Protein AF-A0A3B3QAJ8-F1 (afdb_monomer)

InterPro domains:
  IPR036397 Ribonuclease H superfamily [G3DSA:3.30.420.10] (59-117)

Foldseek 3Di:
DPPPPPVPVVPPPDDDDDDDDDPDDDPVRVVVVVVLCCCCPPVVDDSCCVVVVCVVVVHDDDDDGDDDDDDPVRVVVVVVVCVVCVPPDPVNVVPDDDDDDDDDDPDDDCPDDDDDDDD

Radius of gyration: 21.72 Å; Cα contacts (8 Å, |Δi|>4): 17; chains: 1; bounding box: 56×40×44 Å

Secondary structure (DSSP, 8-state):
--SSSTTTTTT-S-------------HHHHHHHHHHHHHHHHH---HHHHHHHHHHTT----PPPPPPPPPHHHHHHHHHHHHHTTT--HHHHHT----------S-------------

Mean predicted aligned error: 15.68 Å

Sequence (119 aa):
VRQLTQSLMGQIVGSSVTKTAKHRQTVSAKRNRGHRSKLTDRQGISIKTVNHEPHKAGIYGRAAIQKPLLSKASEQKHITWCKEHRTWTPEQWESVTWSDEPSVTLFLQLNGRVPVCPN

pLDDT: mean 70.71, std 20.81, range [27.41, 93.56]

Solvent-accessible surface area (backbone atoms only — not comparable to full-atom values): 8420 Å² total; per-residue (Å²): 145,86,81,89,53,85,87,46,77,84,71,71,92,79,85,88,87,90,78,80,95,66,98,68,74,51,73,63,60,56,51,50,53,56,51,53,51,50,44,35,75,75,68,71,43,52,70,68,56,70,60,43,53,42,51,76,71,72,51,74,92,73,86,80,78,88,71,83,86,73,51,74,67,57,49,50,52,53,53,52,50,52,60,74,55,66,81,61,50,73,72,61,57,71,70,59,84,85,85,82,86,81,86,84,73,98,73,82,81,85,75,86,80,81,86,79,79,83,131

Structure (mmCIF, N/CA/C/O backbone):
data_AF-A0A3B3QAJ8-F1
#
_entry.id   AF-A0A3B3QAJ8-F1
#
loop_
_atom_site.group_PDB
_atom_site.id
_atom_site.type_symbol
_atom_site.label_atom_id
_atom_site.label_alt_id
_atom_site.label_comp_id
_atom_site.label_asym_id
_atom_site.label_entity_id
_atom_site.label_seq_id
_atom_site.pdbx_PDB_ins_code
_atom_site.Cartn_x
_atom_site.Cartn_y
_atom_site.Cartn_z
_atom_site.occupancy
_atom_site.B_iso_or_equiv
_atom_site.auth_seq_id
_atom_site.auth_comp_id
_atom_site.auth_asym_id
_atom_site.auth_atom_id
_atom_site.pdbx_PDB_model_num
ATOM 1 N N . VAL A 1 1 ? -28.986 8.744 -3.650 1.00 44.38 1 VAL A N 1
ATOM 2 C CA . VAL A 1 1 ? -27.525 8.529 -3.820 1.00 44.38 1 VAL A CA 1
ATOM 3 C C . VAL A 1 1 ? -27.047 7.422 -2.871 1.00 44.38 1 VAL A C 1
ATOM 5 O O . VAL A 1 1 ? -26.228 7.664 -2.001 1.00 44.38 1 VAL A O 1
ATOM 8 N N . ARG A 1 2 ? -27.645 6.221 -2.944 1.00 40.16 2 ARG A N 1
ATOM 9 C CA . ARG A 1 2 ? -27.557 5.208 -1.867 1.00 40.16 2 ARG A CA 1
ATOM 10 C C . ARG A 1 2 ? -27.298 3.763 -2.326 1.00 40.16 2 ARG A C 1
ATOM 12 O O . ARG A 1 2 ? -27.427 2.869 -1.510 1.00 40.16 2 ARG A O 1
ATOM 19 N N . GLN A 1 3 ? -26.939 3.492 -3.586 1.00 36.50 3 GLN A N 1
ATOM 20 C CA . GLN A 1 3 ? -26.842 2.090 -4.048 1.00 36.50 3 GLN A CA 1
ATOM 21 C C . GLN A 1 3 ? -25.622 1.707 -4.903 1.00 36.50 3 GLN A C 1
ATOM 23 O O . GLN A 1 3 ? -25.571 0.586 -5.389 1.00 36.50 3 GLN A O 1
ATOM 28 N N . LEU A 1 4 ? -24.595 2.551 -5.054 1.00 38.81 4 LEU A N 1
ATOM 29 C CA . LEU A 1 4 ? -23.427 2.208 -5.890 1.00 38.81 4 LEU A CA 1
ATOM 30 C C . LEU A 1 4 ? -22.085 2.270 -5.154 1.00 38.81 4 LEU A C 1
ATOM 32 O O . LEU A 1 4 ? -21.122 2.822 -5.673 1.00 38.81 4 LEU A O 1
ATOM 36 N N . THR A 1 5 ? -21.993 1.699 -3.951 1.00 47.59 5 THR A N 1
ATOM 37 C CA . THR A 1 5 ? -20.688 1.588 -3.264 1.00 47.59 5 THR A CA 1
ATOM 38 C C . THR A 1 5 ? -20.408 0.256 -2.575 1.00 47.59 5 THR A C 1
ATOM 40 O O . THR A 1 5 ? -19.253 0.018 -2.236 1.00 47.59 5 THR A O 1
ATOM 43 N N . GLN A 1 6 ? -21.361 -0.675 -2.445 1.00 41.84 6 GLN A N 1
ATOM 44 C CA . GLN A 1 6 ? -21.039 -1.981 -1.842 1.00 41.84 6 GLN A CA 1
ATOM 45 C C . GLN A 1 6 ? -20.195 -2.880 -2.766 1.00 41.84 6 GLN A C 1
ATOM 47 O O . GLN A 1 6 ? -19.348 -3.619 -2.279 1.00 41.84 6 GLN A O 1
ATOM 52 N N . SER A 1 7 ? -20.306 -2.749 -4.096 1.00 35.53 7 SER A N 1
ATOM 53 C CA . SER A 1 7 ? -19.449 -3.506 -5.028 1.00 35.53 7 SER A CA 1
ATOM 54 C C . SER A 1 7 ? -18.062 -2.881 -5.255 1.00 35.53 7 SER A C 1
ATOM 56 O O . SER A 1 7 ? -17.212 -3.515 -5.876 1.00 35.53 7 SER A O 1
ATOM 58 N N . LEU A 1 8 ? -17.809 -1.655 -4.779 1.00 42.12 8 LEU A N 1
ATOM 59 C CA . LEU A 1 8 ? -16.603 -0.889 -5.131 1.00 42.12 8 LEU A CA 1
ATOM 60 C C . LEU A 1 8 ? -15.622 -0.666 -3.971 1.00 42.12 8 LEU A C 1
ATOM 62 O O . LEU A 1 8 ? -14.495 -0.233 -4.206 1.00 42.12 8 LEU A O 1
ATOM 66 N N . MET A 1 9 ? -15.991 -1.017 -2.735 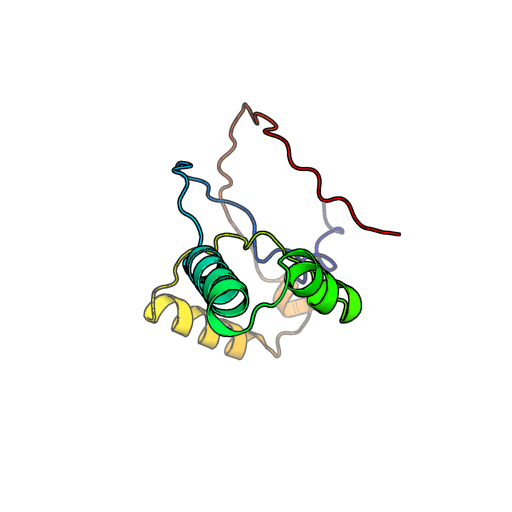1.00 40.12 9 MET A N 1
ATOM 67 C CA . MET A 1 9 ? -15.057 -0.971 -1.598 1.00 40.12 9 MET A CA 1
ATOM 68 C C . MET A 1 9 ? -13.968 -2.061 -1.672 1.00 40.12 9 MET A C 1
ATOM 70 O O . MET A 1 9 ? -12.971 -1.988 -0.963 1.00 40.12 9 MET A O 1
ATOM 74 N N . GLY A 1 10 ? -14.103 -3.028 -2.591 1.00 37.94 10 GLY A N 1
ATOM 75 C CA . GLY A 1 10 ? -13.050 -3.986 -2.946 1.00 37.94 10 GLY A CA 1
ATOM 76 C C . GLY A 1 10 ? -12.104 -3.535 -4.071 1.00 37.94 10 GLY A C 1
ATOM 77 O O . GLY A 1 10 ? -11.183 -4.279 -4.401 1.00 37.94 10 GLY A O 1
ATOM 78 N N . GLN A 1 11 ? -12.306 -2.360 -4.690 1.00 37.59 11 GLN A N 1
ATOM 79 C CA . GLN A 1 11 ? -11.600 -1.989 -5.931 1.00 37.59 11 GLN A CA 1
ATOM 80 C C . GLN A 1 11 ? -10.892 -0.627 -5.937 1.00 37.59 11 GLN A C 1
ATOM 82 O O . GLN A 1 11 ? -10.172 -0.347 -6.893 1.00 37.59 11 GLN A O 1
ATOM 87 N N . ILE A 1 12 ? -10.989 0.204 -4.894 1.00 34.56 12 ILE A N 1
ATOM 88 C CA . ILE A 1 12 ? -10.341 1.531 -4.897 1.00 34.56 12 ILE A CA 1
ATOM 89 C C . ILE A 1 12 ? -9.439 1.711 -3.673 1.00 34.56 12 ILE A C 1
ATOM 91 O O . ILE A 1 12 ? -9.625 2.589 -2.842 1.00 34.56 12 ILE A O 1
ATOM 95 N N . VAL A 1 13 ? -8.390 0.891 -3.586 1.00 33.16 13 VAL A N 1
ATOM 96 C CA . VAL A 1 13 ? -7.162 1.276 -2.871 1.00 33.16 13 VAL A CA 1
ATOM 97 C C . VAL A 1 13 ? -6.144 1.678 -3.923 1.00 33.16 13 VAL A C 1
ATOM 99 O O . VAL A 1 13 ? -5.272 0.905 -4.319 1.00 33.16 13 VAL A O 1
ATOM 102 N N . GLY A 1 14 ? -6.278 2.898 -4.422 1.00 35.78 14 GLY A N 1
ATOM 103 C CA . GLY A 1 14 ? -5.255 3.476 -5.275 1.00 35.78 14 GLY A CA 1
ATOM 104 C C . GLY A 1 14 ? -5.834 4.379 -6.329 1.00 35.78 14 GLY A C 1
ATOM 105 O O . GLY A 1 14 ? -6.066 3.933 -7.443 1.00 35.78 14 GLY A O 1
ATOM 106 N N . SER A 1 15 ? -5.994 5.652 -5.993 1.00 34.66 15 SER A N 1
ATOM 107 C CA . SER A 1 15 ? -5.790 6.760 -6.924 1.00 34.66 15 SER A CA 1
ATOM 108 C C . SER A 1 15 ? -5.876 8.069 -6.157 1.00 34.66 15 SER A C 1
ATOM 110 O O . SER A 1 15 ? -6.928 8.398 -5.632 1.00 34.66 15 SER A O 1
A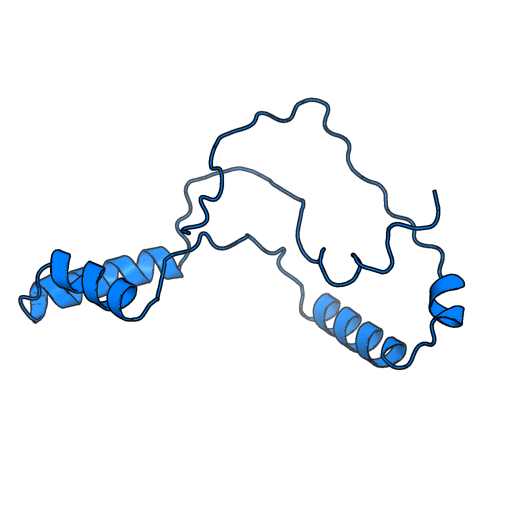TOM 112 N N . SER A 1 16 ? -4.757 8.796 -6.147 1.00 30.58 16 SER A N 1
ATOM 113 C CA . SER A 1 16 ? -4.662 10.262 -6.199 1.00 30.58 16 SER A CA 1
ATOM 114 C C . SER A 1 16 ? -3.759 10.827 -5.105 1.00 30.58 16 SER A C 1
ATOM 116 O O . SER A 1 16 ? -4.172 10.932 -3.964 1.00 30.58 16 SER A O 1
ATOM 118 N N . VAL A 1 17 ? -2.509 11.146 -5.471 1.00 36.69 17 VAL A N 1
ATOM 119 C CA . VAL A 1 17 ? -1.839 12.446 -5.247 1.00 36.69 17 VAL A CA 1
ATOM 120 C C . VAL A 1 17 ? -0.614 12.462 -6.176 1.00 36.69 17 VAL A C 1
ATOM 122 O O . VAL A 1 17 ? 0.365 11.751 -5.949 1.00 36.69 17 VAL A O 1
ATOM 125 N N . THR A 1 18 ? -0.648 13.258 -7.246 1.00 39.94 18 THR A N 1
ATOM 126 C CA . THR A 1 18 ? 0.501 13.468 -8.143 1.00 39.94 18 THR A CA 1
ATOM 127 C C . THR A 1 18 ? 1.221 14.771 -7.804 1.00 39.94 18 THR A C 1
ATOM 129 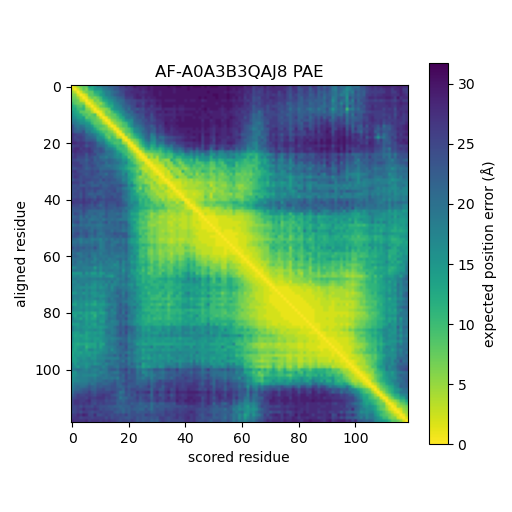O O . THR A 1 18 ? 0.639 15.846 -7.931 1.00 39.94 18 THR A O 1
ATOM 132 N N . LYS A 1 19 ? 2.516 14.699 -7.470 1.00 27.41 19 LYS A N 1
ATOM 133 C CA . LYS A 1 19 ? 3.448 15.831 -7.585 1.00 27.41 19 LYS A CA 1
ATOM 134 C C . LYS A 1 19 ? 4.642 15.431 -8.460 1.00 27.41 19 LYS A C 1
ATOM 136 O O . LYS A 1 19 ? 5.277 14.409 -8.228 1.00 27.41 19 LYS A O 1
ATOM 141 N N . THR A 1 20 ? 4.861 16.265 -9.478 1.00 34.53 20 THR A N 1
ATOM 142 C CA . THR A 1 20 ? 6.069 16.468 -10.299 1.00 34.53 20 THR A CA 1
ATOM 143 C C . THR A 1 20 ? 6.738 15.243 -10.941 1.00 34.53 20 THR A C 1
ATOM 145 O O . THR A 1 20 ? 7.554 14.524 -10.369 1.00 34.53 20 THR A O 1
ATOM 148 N N . ALA A 1 21 ? 6.476 15.095 -12.241 1.00 44.22 21 ALA A N 1
ATOM 149 C CA . ALA A 1 21 ? 7.211 14.226 -13.144 1.00 44.22 21 ALA A CA 1
ATOM 150 C C . ALA A 1 21 ? 8.635 14.762 -13.378 1.00 44.22 21 ALA A C 1
ATOM 152 O O . ALA A 1 21 ? 8.868 15.641 -14.203 1.00 44.22 21 ALA A O 1
ATOM 153 N N . LYS A 1 22 ? 9.614 14.181 -12.686 1.00 37.47 22 LYS A N 1
ATOM 154 C CA . LYS A 1 22 ? 10.967 14.031 -13.233 1.00 37.47 22 LYS A CA 1
ATOM 155 C C . LYS A 1 22 ? 11.132 12.572 -13.612 1.00 37.47 22 LYS A C 1
ATOM 157 O O . LYS A 1 22 ? 10.713 11.692 -12.863 1.00 37.47 22 LYS A O 1
ATOM 162 N N . HIS A 1 23 ? 11.709 12.325 -14.783 1.00 47.88 23 HIS A N 1
ATOM 163 C CA . HIS A 1 23 ? 12.008 11.004 -15.326 1.00 47.88 23 HIS A CA 1
ATOM 164 C C . HIS A 1 23 ? 12.876 10.185 -14.348 1.00 47.88 23 HIS A C 1
ATOM 166 O O . HIS A 1 23 ? 14.095 10.113 -14.467 1.00 47.88 23 HIS A O 1
ATOM 172 N N . ARG A 1 24 ? 12.244 9.562 -13.351 1.00 46.75 24 ARG A N 1
ATOM 173 C CA . ARG A 1 24 ? 12.875 8.639 -12.414 1.00 46.75 24 ARG A CA 1
ATOM 174 C C . ARG A 1 24 ? 12.447 7.248 -12.829 1.00 46.75 24 ARG A C 1
ATOM 176 O O . ARG A 1 24 ? 11.338 6.804 -12.555 1.00 46.75 24 ARG A O 1
ATOM 183 N N . GLN A 1 25 ? 13.324 6.568 -13.555 1.00 55.25 25 GLN A N 1
ATOM 184 C CA . GLN A 1 25 ? 13.152 5.141 -13.783 1.00 55.25 25 GLN A CA 1
ATOM 185 C C . GLN A 1 25 ? 13.043 4.442 -12.430 1.00 55.25 25 GLN A C 1
ATOM 187 O O . GLN A 1 25 ? 13.804 4.747 -11.506 1.00 55.25 25 GLN A O 1
ATOM 192 N N . THR A 1 26 ? 12.107 3.504 -12.311 1.00 58.06 26 THR A N 1
ATOM 193 C CA . THR A 1 26 ? 12.010 2.682 -11.107 1.00 58.06 26 THR A CA 1
ATOM 194 C C . THR A 1 26 ? 13.319 1.905 -10.928 1.00 58.06 26 THR A C 1
ATOM 196 O O . THR A 1 26 ? 13.966 1.515 -11.905 1.00 58.06 26 THR A O 1
ATOM 199 N N . VAL A 1 27 ? 13.729 1.671 -9.676 1.00 59.94 27 VAL A N 1
ATOM 200 C CA . VAL A 1 27 ? 14.955 0.911 -9.352 1.00 59.94 27 VAL A CA 1
ATOM 201 C C . VAL A 1 27 ? 14.953 -0.450 -10.065 1.00 59.94 27 VAL A C 1
ATOM 203 O O . VAL A 1 27 ? 15.974 -0.878 -10.601 1.00 59.94 27 VAL A O 1
ATOM 206 N N . SER A 1 28 ? 13.773 -1.068 -10.179 1.00 59.00 28 SER A N 1
ATOM 207 C CA . SER A 1 28 ? 13.551 -2.302 -10.937 1.00 59.00 28 SER A CA 1
ATOM 208 C C . SER A 1 28 ? 13.821 -2.140 -12.441 1.00 59.00 28 SER A C 1
ATOM 210 O O . SER A 1 28 ? 14.583 -2.920 -13.003 1.00 59.00 28 SER A O 1
ATOM 212 N N . ALA A 1 29 ? 13.305 -1.091 -13.098 1.00 62.59 29 ALA A N 1
ATOM 213 C CA . ALA A 1 29 ? 13.547 -0.853 -14.526 1.00 62.59 29 ALA A CA 1
ATOM 214 C C . ALA A 1 29 ? 15.033 -0.596 -14.841 1.00 62.59 29 ALA A C 1
ATOM 216 O O . ALA A 1 29 ? 15.553 -1.101 -15.838 1.00 62.59 29 ALA A O 1
ATOM 217 N N . LYS A 1 30 ? 15.751 0.138 -13.978 1.00 65.75 30 LYS A N 1
ATOM 218 C CA . LYS A 1 30 ? 17.204 0.342 -14.126 1.00 65.75 30 LYS A CA 1
ATOM 219 C C . LYS A 1 30 ? 17.975 -0.972 -13.944 1.00 65.75 30 LYS A C 1
ATOM 221 O O . LYS A 1 30 ? 18.847 -1.283 -14.754 1.00 65.75 30 LYS A O 1
ATOM 226 N N . ARG A 1 31 ? 17.609 -1.773 -12.936 1.00 65.75 31 ARG A N 1
ATOM 227 C CA . ARG A 1 31 ? 18.197 -3.095 -12.673 1.00 65.75 31 ARG A CA 1
ATOM 228 C C . ARG A 1 31 ? 17.951 -4.080 -13.822 1.00 65.75 31 ARG A C 1
ATOM 230 O O . ARG A 1 31 ? 18.874 -4.795 -14.205 1.00 65.75 31 ARG A O 1
ATOM 237 N N . ASN A 1 32 ? 16.754 -4.095 -14.405 1.00 70.31 32 ASN A N 1
ATOM 238 C CA . ASN A 1 32 ? 16.396 -5.004 -15.500 1.00 70.31 32 ASN A CA 1
ATOM 239 C C . ASN A 1 32 ? 17.188 -4.704 -16.781 1.00 70.31 32 ASN A C 1
ATOM 241 O O . ASN A 1 32 ? 17.642 -5.630 -17.450 1.00 70.31 32 ASN A O 1
ATOM 245 N N . ARG A 1 33 ? 17.445 -3.422 -17.088 1.00 67.56 33 ARG A N 1
ATOM 246 C CA . ARG A 1 33 ? 18.317 -3.039 -18.217 1.00 67.56 33 ARG A CA 1
ATOM 247 C C . ARG A 1 33 ? 19.752 -3.544 -18.037 1.00 67.56 33 ARG A C 1
ATOM 249 O O . ARG A 1 33 ? 20.341 -4.032 -18.995 1.00 67.56 33 ARG A O 1
ATOM 256 N N . GLY A 1 34 ? 20.272 -3.508 -16.808 1.00 74.69 34 GLY A N 1
ATOM 257 C CA . GLY A 1 34 ? 21.584 -4.075 -16.483 1.00 74.69 34 GLY A CA 1
ATOM 258 C C . GLY A 1 34 ? 21.654 -5.598 -16.645 1.00 74.69 34 GLY A C 1
ATOM 259 O O . GLY A 1 34 ? 22.664 -6.110 -17.114 1.00 74.69 34 GLY A O 1
ATOM 260 N N . HIS A 1 35 ? 20.586 -6.330 -16.310 1.00 74.44 35 HIS A N 1
ATOM 261 C CA . HIS A 1 35 ? 20.529 -7.780 -16.543 1.00 74.44 35 HIS A CA 1
ATOM 262 C C . HIS A 1 35 ? 20.498 -8.106 -18.035 1.00 74.44 35 HIS A C 1
ATOM 264 O O . HIS A 1 35 ? 21.244 -8.973 -18.473 1.00 74.44 35 HIS A O 1
ATOM 270 N N . ARG A 1 36 ? 19.718 -7.361 -18.827 1.00 75.31 36 ARG A N 1
ATOM 271 C CA . ARG A 1 36 ? 19.657 -7.549 -20.282 1.00 75.31 36 ARG A CA 1
ATOM 272 C C . ARG A 1 36 ? 21.028 -7.402 -20.953 1.00 75.31 36 ARG A C 1
ATOM 274 O O . ARG A 1 36 ? 21.370 -8.264 -21.749 1.00 75.31 36 ARG A O 1
ATOM 281 N N . SER A 1 37 ? 21.811 -6.374 -20.604 1.00 74.94 37 SER A N 1
ATOM 282 C CA . SER A 1 37 ? 23.180 -6.198 -21.137 1.00 74.94 37 SER A CA 1
ATOM 283 C C . SER A 1 37 ? 24.091 -7.371 -20.767 1.00 74.94 37 SER A C 1
ATOM 285 O O . SER A 1 37 ? 24.837 -7.882 -21.584 1.00 74.94 37 SER A O 1
ATOM 287 N N . LYS A 1 38 ? 23.991 -7.886 -19.536 1.00 79.81 38 LYS A N 1
ATOM 288 C CA . LYS A 1 38 ? 24.807 -9.035 -19.117 1.00 79.81 38 LYS A CA 1
ATOM 289 C C . LYS A 1 38 ? 24.499 -10.304 -19.919 1.00 79.81 38 LYS A C 1
ATOM 291 O O . LYS A 1 38 ? 25.428 -11.055 -20.200 1.00 79.81 38 LYS A O 1
ATOM 296 N N . LEU A 1 39 ? 23.232 -10.532 -20.276 1.00 78.25 39 LEU A N 1
ATOM 297 C CA . LEU A 1 39 ? 22.816 -11.681 -21.092 1.00 78.25 39 LEU A CA 1
ATOM 298 C C . LEU A 1 39 ? 23.330 -11.566 -22.537 1.00 78.25 39 LEU A C 1
ATOM 300 O O . LEU A 1 39 ? 23.731 -12.563 -23.131 1.00 78.25 39 LEU A O 1
ATOM 304 N N . THR A 1 40 ? 23.360 -10.353 -23.095 1.00 78.38 40 THR A N 1
ATOM 305 C CA . THR A 1 40 ? 23.875 -10.128 -24.454 1.00 78.38 40 THR A CA 1
ATOM 306 C C . THR A 1 40 ? 25.394 -10.236 -24.505 1.00 78.38 40 THR A C 1
ATOM 308 O O . THR A 1 40 ? 25.929 -10.902 -25.385 1.00 78.38 40 THR A O 1
ATOM 311 N N . ASP A 1 41 ? 26.084 -9.647 -23.527 1.00 77.69 41 ASP A N 1
ATOM 312 C CA . ASP A 1 41 ? 27.535 -9.448 -23.590 1.00 77.69 41 ASP A CA 1
ATOM 313 C C . ASP A 1 41 ? 28.318 -10.686 -23.127 1.00 77.69 41 ASP A C 1
ATOM 315 O O . ASP A 1 41 ? 29.415 -10.940 -23.613 1.00 77.69 41 ASP A O 1
ATOM 319 N N . ARG A 1 42 ? 27.775 -11.474 -22.184 1.00 75.75 42 ARG A N 1
ATOM 320 C CA . ARG A 1 42 ? 28.468 -12.657 -21.631 1.00 75.75 42 ARG A CA 1
ATOM 321 C C . ARG A 1 42 ? 28.056 -13.979 -22.260 1.00 75.75 42 ARG A C 1
ATOM 323 O O . ARG A 1 42 ? 28.835 -14.922 -22.225 1.00 75.75 42 ARG A O 1
ATOM 330 N N . GLN A 1 43 ? 26.825 -14.078 -22.755 1.00 79.69 43 GLN A N 1
ATOM 331 C CA . GLN A 1 43 ? 26.247 -15.345 -23.219 1.00 79.69 43 GLN A CA 1
ATOM 332 C C . GLN A 1 43 ? 25.938 -15.331 -24.721 1.00 79.69 43 GLN A C 1
ATOM 334 O O . GLN A 1 43 ? 25.447 -16.326 -25.243 1.00 79.69 43 GLN A O 1
ATOM 339 N N . GLY A 1 44 ? 26.201 -14.218 -25.420 1.00 84.88 44 GLY A N 1
ATOM 340 C CA . GLY A 1 44 ? 25.961 -14.096 -26.862 1.00 84.88 44 GLY A CA 1
ATOM 341 C C . GLY A 1 44 ? 24.483 -14.191 -27.253 1.00 84.88 44 GLY A C 1
ATOM 342 O O . GLY A 1 44 ? 24.160 -14.440 -28.413 1.00 84.88 44 GLY A O 1
ATOM 343 N N . ILE A 1 45 ? 23.565 -14.017 -26.296 1.00 85.75 45 ILE A N 1
ATOM 344 C CA . ILE A 1 45 ? 22.129 -14.145 -26.541 1.00 85.75 45 ILE A CA 1
ATOM 345 C C . ILE A 1 45 ? 21.637 -12.882 -27.248 1.00 85.75 45 ILE A C 1
ATOM 347 O O . ILE A 1 45 ? 21.858 -11.762 -26.788 1.00 85.75 45 ILE A O 1
ATOM 351 N N . SER A 1 46 ? 20.910 -13.050 -28.352 1.00 86.88 46 SER A N 1
ATOM 352 C CA . SER A 1 46 ? 20.300 -11.923 -29.058 1.00 86.88 46 SER A CA 1
ATOM 353 C C . SER A 1 46 ? 19.258 -11.211 -28.189 1.00 86.88 46 SER A C 1
ATOM 355 O O . SER A 1 46 ? 18.430 -11.846 -27.534 1.00 86.88 46 SER A O 1
ATOM 357 N N . ILE A 1 47 ? 19.204 -9.8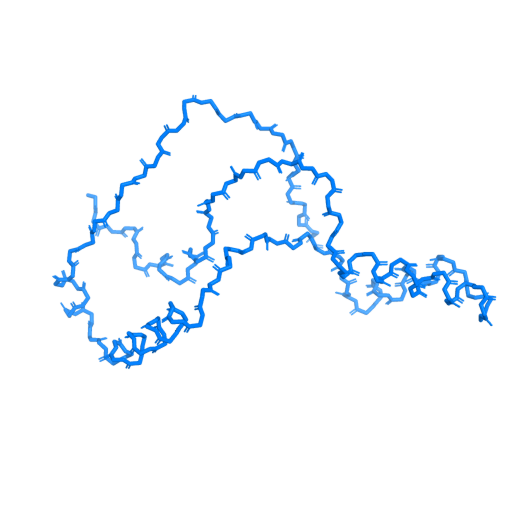76 -28.273 1.00 84.00 47 ILE A N 1
ATOM 358 C CA . ILE A 1 47 ? 18.153 -9.055 -27.640 1.00 84.00 47 ILE A CA 1
ATOM 359 C C . ILE A 1 47 ? 16.750 -9.541 -28.042 1.00 84.00 47 ILE A C 1
ATOM 361 O O . ILE A 1 47 ? 15.823 -9.470 -27.235 1.00 84.00 47 ILE A O 1
ATOM 365 N N . LYS A 1 48 ? 16.593 -10.053 -29.272 1.00 86.75 48 LYS A N 1
ATOM 366 C CA . LYS A 1 48 ? 15.324 -10.607 -29.763 1.00 86.75 48 LYS A CA 1
ATOM 367 C C . LYS A 1 48 ? 14.866 -11.779 -28.898 1.00 86.75 48 LYS A C 1
ATOM 369 O O . LYS A 1 48 ? 13.734 -11.768 -28.432 1.00 86.75 48 LYS A O 1
ATOM 374 N N . THR A 1 49 ? 15.763 -12.719 -28.619 1.00 88.56 49 THR A N 1
ATOM 375 C CA . THR A 1 49 ? 15.501 -13.867 -27.744 1.00 88.56 49 THR A CA 1
ATOM 376 C C . THR A 1 49 ? 15.200 -13.408 -26.319 1.00 88.56 49 THR A C 1
ATOM 378 O O . THR A 1 49 ? 14.207 -13.835 -25.740 1.00 88.56 49 THR A O 1
ATOM 381 N N . VAL A 1 50 ? 15.972 -12.452 -25.783 1.00 86.88 50 VAL A N 1
ATOM 382 C CA . VAL A 1 50 ? 15.743 -11.905 -24.430 1.00 86.88 50 VAL A CA 1
ATOM 383 C C . VAL A 1 50 ? 14.359 -11.260 -24.283 1.00 86.88 50 VAL A C 1
ATOM 385 O O . VAL A 1 50 ? 13.757 -11.343 -23.217 1.00 86.88 50 VAL A O 1
ATOM 388 N N . ASN A 1 51 ? 13.842 -10.623 -25.334 1.00 84.56 51 ASN A N 1
ATOM 389 C CA . ASN A 1 51 ? 12.498 -10.046 -25.315 1.00 84.56 51 ASN A CA 1
ATOM 390 C C . ASN A 1 51 ? 11.404 -11.079 -25.637 1.00 84.56 51 ASN A C 1
ATOM 392 O O . ASN A 1 51 ? 10.284 -10.925 -25.166 1.00 84.56 51 ASN A O 1
ATOM 396 N N . HIS A 1 52 ? 11.701 -12.111 -26.426 1.00 89.19 52 HIS A N 1
ATOM 397 C CA . HIS A 1 52 ? 10.726 -13.116 -26.850 1.00 89.19 52 HIS A CA 1
ATOM 398 C C . HIS A 1 52 ? 10.370 -14.104 -25.735 1.00 89.19 52 HIS A C 1
ATOM 400 O O . HIS A 1 52 ? 9.191 -14.365 -25.510 1.00 89.19 52 HIS A O 1
ATOM 406 N N . GLU A 1 53 ? 11.361 -14.615 -25.000 1.00 90.31 53 GLU A N 1
ATOM 407 C CA . GLU A 1 53 ? 11.133 -15.642 -23.972 1.00 90.31 53 GLU A CA 1
ATOM 408 C C . GLU A 1 53 ? 10.147 -15.214 -22.865 1.00 90.31 53 GLU A C 1
ATOM 410 O O . GLU A 1 53 ? 9.245 -15.992 -22.553 1.00 90.31 53 GLU A O 1
ATOM 415 N N . PRO A 1 54 ? 10.203 -13.981 -22.312 1.00 88.56 54 PRO A N 1
ATOM 416 C CA . PRO A 1 54 ? 9.201 -13.516 -21.354 1.00 88.56 54 PRO A CA 1
ATOM 417 C C . PRO A 1 54 ? 7.792 -13.503 -21.946 1.00 88.56 54 PRO A C 1
ATOM 419 O O . PRO A 1 54 ? 6.855 -13.944 -21.294 1.00 88.56 54 PRO A O 1
ATOM 422 N N . HIS A 1 55 ? 7.643 -13.054 -23.194 1.00 88.81 55 HIS A N 1
ATOM 423 C CA . HIS A 1 55 ? 6.346 -13.008 -23.866 1.00 88.81 55 HIS A CA 1
ATOM 424 C C . HIS A 1 55 ? 5.806 -14.412 -24.165 1.00 88.81 55 HIS A C 1
ATOM 426 O O . HIS A 1 55 ? 4.615 -14.651 -23.984 1.00 88.81 55 HIS A O 1
ATOM 432 N N . LYS A 1 56 ? 6.676 -15.358 -24.543 1.00 91.62 56 LYS A N 1
ATOM 433 C CA . LYS A 1 56 ? 6.328 -16.777 -24.709 1.00 91.62 56 LYS A CA 1
ATOM 434 C C . LYS A 1 56 ? 5.862 -17.410 -23.392 1.00 91.62 56 LYS A C 1
ATOM 436 O O . LYS A 1 56 ? 4.963 -18.242 -23.402 1.00 91.62 56 LYS A O 1
ATOM 441 N N . ALA A 1 57 ? 6.433 -16.982 -22.266 1.00 92.81 57 ALA A N 1
ATOM 442 C CA . ALA A 1 57 ? 6.004 -17.370 -20.923 1.00 92.81 57 ALA A CA 1
ATOM 443 C C . ALA A 1 57 ? 4.793 -16.565 -20.395 1.00 92.81 57 ALA A C 1
ATOM 445 O O . ALA A 1 57 ? 4.426 -16.714 -19.231 1.00 92.81 57 ALA A O 1
ATOM 446 N N . GLY A 1 58 ? 4.187 -15.686 -21.206 1.00 90.50 58 GLY A N 1
ATOM 447 C CA . GLY A 1 58 ? 3.042 -14.857 -20.806 1.00 90.50 58 GLY A CA 1
ATOM 448 C C . GLY A 1 58 ? 3.384 -13.705 -19.849 1.00 90.50 58 GLY A C 1
ATOM 449 O O . GLY A 1 58 ? 2.498 -13.120 -19.227 1.00 90.50 58 GLY A O 1
ATOM 450 N N . ILE A 1 59 ? 4.663 -13.359 -19.709 1.00 87.81 59 ILE A N 1
ATOM 451 C CA . ILE A 1 59 ? 5.153 -12.297 -18.829 1.00 87.81 59 ILE A CA 1
ATOM 452 C C . ILE A 1 59 ? 5.273 -10.998 -19.623 1.00 87.81 59 ILE A C 1
ATOM 454 O O . ILE A 1 59 ? 6.093 -10.869 -20.532 1.00 87.81 59 ILE A O 1
ATOM 458 N N . TYR A 1 60 ? 4.510 -9.988 -19.208 1.00 87.12 60 TYR A N 1
ATOM 459 C CA . TYR A 1 60 ? 4.503 -8.679 -19.849 1.00 87.12 60 TYR A CA 1
ATOM 460 C C . TYR A 1 60 ? 4.887 -7.566 -18.877 1.00 87.12 60 TYR A C 1
ATOM 462 O O . TYR A 1 60 ? 4.470 -7.537 -17.719 1.00 87.12 60 TYR A O 1
ATOM 470 N N . GLY A 1 61 ? 5.634 -6.583 -19.380 1.00 81.62 61 GLY A N 1
ATOM 471 C CA . GLY A 1 61 ? 5.926 -5.367 -18.628 1.00 81.62 61 GLY A CA 1
ATOM 472 C C . GLY A 1 61 ? 4.655 -4.571 -18.311 1.00 81.62 61 GLY A C 1
ATOM 473 O O . GLY A 1 61 ? 3.759 -4.432 -19.148 1.00 81.62 61 GLY A O 1
ATOM 474 N N . ARG A 1 62 ? 4.585 -4.014 -17.100 1.00 83.94 62 ARG A N 1
ATOM 475 C CA . ARG A 1 62 ? 3.550 -3.062 -16.672 1.00 83.94 62 ARG A CA 1
ATOM 476 C C . ARG A 1 62 ? 4.209 -1.865 -15.998 1.00 83.94 62 ARG A C 1
ATOM 478 O O . ARG A 1 62 ? 5.244 -2.002 -15.343 1.00 83.94 62 ARG A O 1
ATOM 485 N N . ALA A 1 63 ? 3.618 -0.686 -16.169 1.00 80.75 63 ALA A N 1
ATOM 486 C CA . ALA A 1 63 ? 4.041 0.491 -15.424 1.00 80.75 63 ALA A CA 1
ATOM 487 C C . ALA A 1 63 ? 3.642 0.313 -13.954 1.00 80.75 63 ALA A C 1
ATOM 489 O O . ALA A 1 63 ? 2.481 0.057 -13.648 1.00 80.75 63 ALA A O 1
ATOM 490 N N . ALA A 1 64 ? 4.607 0.432 -13.043 1.00 78.31 64 ALA A N 1
ATOM 491 C CA . ALA A 1 64 ? 4.315 0.394 -11.617 1.00 78.31 64 ALA A CA 1
ATOM 492 C C . ALA A 1 64 ? 3.582 1.678 -11.200 1.00 78.31 64 ALA A C 1
ATOM 494 O O . ALA A 1 64 ? 4.065 2.781 -11.472 1.00 78.31 64 ALA A O 1
ATOM 495 N N . ILE A 1 65 ? 2.453 1.531 -10.506 1.00 80.00 65 ILE A N 1
ATOM 496 C CA . ILE A 1 65 ? 1.739 2.648 -9.880 1.00 80.00 65 ILE A CA 1
ATOM 497 C C . ILE A 1 65 ? 2.548 3.117 -8.665 1.00 80.00 65 ILE A C 1
ATOM 499 O O . ILE A 1 65 ? 2.996 2.301 -7.856 1.00 80.00 65 ILE A O 1
ATOM 503 N N . GLN A 1 66 ? 2.754 4.430 -8.545 1.00 79.25 66 GLN A N 1
ATOM 504 C CA . GLN A 1 66 ? 3.385 5.010 -7.361 1.00 79.25 66 GLN A CA 1
ATOM 505 C C . GLN A 1 66 ? 2.422 4.893 -6.179 1.00 79.25 66 GLN A C 1
ATOM 507 O O . GLN A 1 66 ? 1.319 5.431 -6.223 1.00 79.25 66 GLN A O 1
ATOM 512 N N . LYS A 1 67 ? 2.838 4.183 -5.131 1.00 81.56 67 LYS A N 1
ATOM 513 C CA . LYS A 1 67 ? 2.101 4.107 -3.868 1.00 81.56 67 LYS A CA 1
ATOM 514 C C . LYS A 1 67 ? 2.657 5.154 -2.899 1.00 81.56 67 LYS A C 1
ATOM 516 O O . LYS A 1 67 ? 3.877 5.346 -2.888 1.00 81.56 67 LYS A O 1
ATOM 521 N N . PRO A 1 68 ? 1.812 5.820 -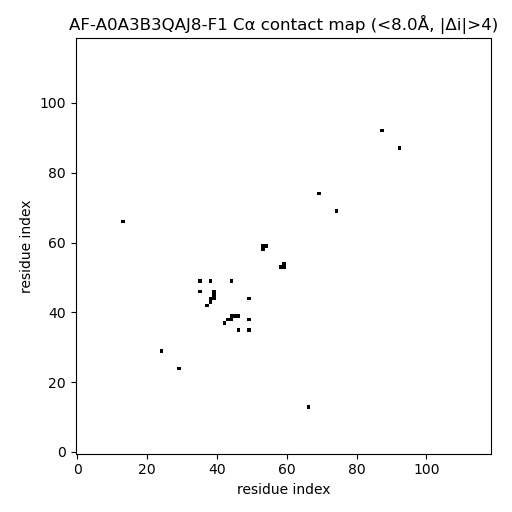2.094 1.00 81.19 68 PRO A N 1
ATOM 522 C CA . PRO A 1 68 ? 2.305 6.674 -1.023 1.00 81.19 68 PRO A CA 1
ATOM 523 C C . PRO A 1 68 ? 3.152 5.841 -0.055 1.00 81.19 68 PRO A C 1
ATOM 525 O O . PRO A 1 68 ? 2.854 4.675 0.212 1.00 81.19 68 PRO A O 1
ATOM 528 N N . LEU A 1 69 ? 4.232 6.437 0.444 1.00 83.25 69 LEU A N 1
ATOM 529 C CA . LEU A 1 69 ? 5.077 5.791 1.441 1.00 83.25 69 LEU A CA 1
ATOM 530 C C . LEU A 1 69 ? 4.362 5.846 2.790 1.00 83.25 69 LEU A C 1
ATOM 532 O O . LEU A 1 69 ? 4.030 6.927 3.273 1.00 83.25 69 LEU A O 1
ATOM 536 N N . LEU A 1 70 ? 4.132 4.683 3.394 1.00 86.44 70 LEU A N 1
ATOM 537 C CA . LEU A 1 70 ? 3.588 4.586 4.742 1.00 86.44 70 LEU A CA 1
ATOM 538 C C . LEU A 1 70 ? 4.731 4.602 5.758 1.00 86.44 70 LEU A C 1
ATOM 540 O O . LEU A 1 70 ? 5.769 3.971 5.559 1.00 86.44 70 LEU A O 1
ATOM 544 N N . SER A 1 71 ? 4.534 5.321 6.862 1.00 90.19 71 SER A N 1
ATOM 545 C CA .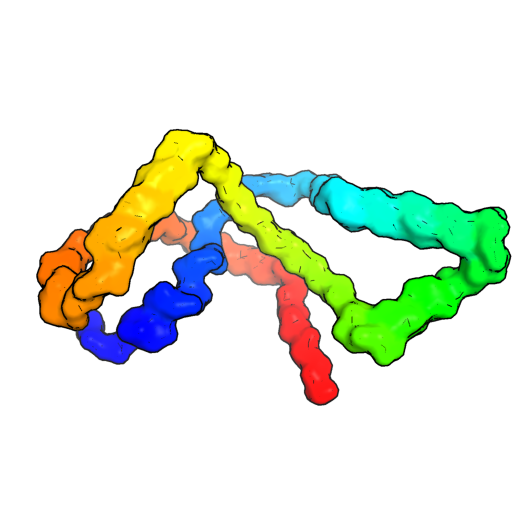 SER A 1 71 ? 5.391 5.161 8.036 1.00 90.19 71 SER A CA 1
ATOM 546 C C . SER A 1 71 ? 5.061 3.835 8.733 1.00 90.19 71 SER A C 1
ATOM 548 O O . SER A 1 71 ? 3.915 3.385 8.678 1.00 90.19 71 SER A O 1
ATOM 550 N N . LYS A 1 72 ? 6.023 3.241 9.455 1.00 90.94 72 LYS A N 1
ATOM 551 C CA . LYS A 1 72 ? 5.779 2.015 10.244 1.00 90.94 72 LYS A CA 1
ATOM 552 C C . LYS A 1 72 ? 4.620 2.179 11.238 1.00 90.94 72 LYS A C 1
ATOM 554 O O . LYS A 1 72 ? 3.855 1.251 11.465 1.00 90.94 72 LYS A O 1
ATOM 559 N N . ALA A 1 73 ? 4.471 3.376 11.811 1.00 90.50 73 ALA A N 1
ATOM 560 C CA . ALA A 1 73 ? 3.384 3.680 12.735 1.00 90.50 73 ALA A CA 1
ATOM 561 C C . ALA A 1 73 ? 2.016 3.700 12.030 1.00 90.50 73 ALA A C 1
ATOM 563 O O . ALA A 1 73 ? 1.049 3.152 12.552 1.00 90.50 73 ALA A O 1
ATOM 564 N N . SER A 1 74 ? 1.933 4.304 10.840 1.00 85.69 74 SER A N 1
ATOM 565 C CA . SER A 1 74 ? 0.709 4.325 10.026 1.00 85.69 74 SER A CA 1
ATOM 566 C C . SER A 1 74 ? 0.322 2.921 9.562 1.00 85.69 74 SER A C 1
ATOM 568 O O . SER A 1 74 ? -0.841 2.542 9.653 1.00 85.69 74 SER A O 1
ATOM 570 N N . GLU A 1 75 ? 1.305 2.132 9.126 1.00 88.19 75 GLU A N 1
ATOM 571 C CA . GLU A 1 75 ? 1.113 0.735 8.734 1.00 88.19 75 GLU A CA 1
ATOM 572 C C . GLU A 1 75 ? 0.525 -0.094 9.881 1.00 88.19 75 GLU A C 1
ATOM 574 O O . GLU A 1 75 ? -0.495 -0.758 9.700 1.00 88.19 75 GLU A O 1
ATOM 579 N N . GLN A 1 76 ? 1.101 0.008 11.083 1.00 92.00 76 GLN A N 1
ATOM 580 C CA . GLN A 1 76 ? 0.601 -0.729 12.241 1.00 92.00 76 GLN A CA 1
ATOM 581 C C . GLN A 1 76 ? -0.831 -0.323 12.609 1.00 92.00 76 GLN A C 1
ATOM 583 O O . GLN A 1 76 ? -1.653 -1.192 12.888 1.00 92.00 76 GLN A O 1
ATOM 588 N N . LYS A 1 77 ? -1.152 0.978 12.564 1.00 91.94 77 LYS A N 1
ATOM 589 C CA . LYS A 1 77 ? -2.519 1.469 12.801 1.00 91.94 77 LYS A CA 1
ATOM 590 C C . LYS A 1 77 ? -3.511 0.869 11.809 1.00 91.94 77 LYS A C 1
ATOM 592 O O . LYS A 1 77 ? -4.566 0.403 12.226 1.00 91.94 77 LYS A O 1
ATOM 597 N N . HIS A 1 78 ? -3.157 0.830 10.523 1.00 88.44 78 HIS A N 1
ATOM 598 C CA . HIS A 1 78 ? -4.012 0.232 9.495 1.00 88.44 78 HIS A CA 1
ATOM 599 C C . HIS A 1 78 ? -4.209 -1.268 9.739 1.00 88.44 78 HIS A C 1
ATOM 601 O O . HIS A 1 78 ? -5.329 -1.761 9.649 1.00 88.44 78 HIS A O 1
ATOM 607 N N . ILE A 1 79 ? -3.144 -1.995 10.090 1.00 91.81 79 ILE A N 1
ATOM 608 C CA . ILE A 1 79 ? -3.226 -3.433 10.377 1.00 91.81 79 ILE A CA 1
ATOM 609 C C . ILE A 1 79 ? -4.130 -3.702 11.583 1.00 91.81 79 ILE A C 1
ATOM 611 O O . ILE A 1 79 ? -4.967 -4.602 11.520 1.00 91.81 79 ILE A O 1
ATOM 615 N N . THR A 1 80 ? -3.965 -2.950 12.671 1.00 93.06 80 THR A N 1
ATOM 616 C CA . THR A 1 80 ? -4.800 -3.092 13.870 1.00 93.06 80 THR A CA 1
ATOM 617 C C . THR A 1 80 ? -6.263 -2.801 13.547 1.00 93.06 80 THR A C 1
ATOM 619 O O . THR A 1 80 ? -7.112 -3.648 13.812 1.00 93.06 80 THR A O 1
ATOM 622 N N . TRP A 1 8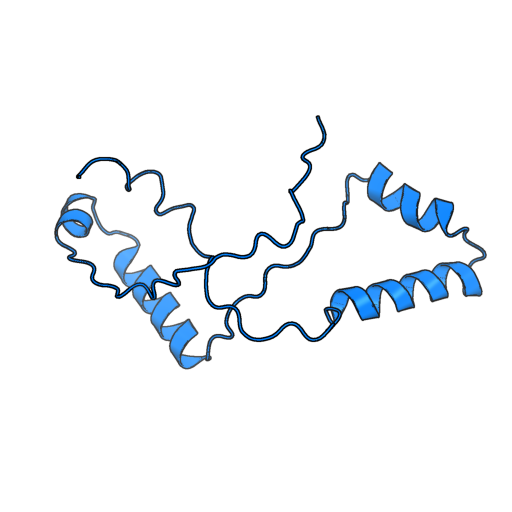1 ? -6.539 -1.685 12.868 1.00 89.81 81 TRP A N 1
ATOM 623 C CA . TRP A 1 81 ? -7.893 -1.306 12.469 1.00 89.81 81 TRP A CA 1
ATOM 624 C C . TRP A 1 81 ? -8.557 -2.392 11.606 1.00 89.81 81 TRP A C 1
ATOM 626 O O . TRP A 1 81 ? -9.642 -2.868 11.933 1.00 89.81 81 TRP A O 1
ATOM 636 N N . CYS A 1 82 ? -7.866 -2.895 10.576 1.00 92.25 82 CYS A N 1
ATOM 637 C CA . CYS A 1 82 ? -8.383 -3.978 9.733 1.00 92.25 82 CYS A CA 1
ATOM 638 C C . CYS A 1 82 ? -8.662 -5.269 10.515 1.00 92.25 82 CYS A C 1
ATOM 640 O O . CYS A 1 82 ? -9.596 -5.995 10.183 1.00 92.25 82 CYS A O 1
ATOM 642 N N . LYS A 1 83 ? -7.848 -5.593 11.528 1.00 93.56 83 LYS A N 1
ATOM 643 C CA . LYS A 1 83 ? -8.060 -6.786 12.362 1.00 93.56 83 LYS A CA 1
ATOM 644 C C . LYS A 1 83 ? -9.293 -6.641 13.247 1.00 93.56 83 LYS A C 1
ATOM 646 O O . LYS A 1 83 ? -10.082 -7.578 13.309 1.00 93.56 83 LYS A O 1
ATOM 651 N N . GLU A 1 84 ? -9.458 -5.488 13.887 1.00 92.44 84 GLU A N 1
ATOM 652 C CA . GLU A 1 84 ? -10.611 -5.177 14.744 1.00 92.44 84 GLU A CA 1
ATOM 653 C C . GLU A 1 84 ? -11.930 -5.193 13.961 1.00 92.44 84 GLU A C 1
ATOM 655 O O . GLU A 1 84 ? -12.951 -5.646 14.470 1.00 92.44 84 GLU A O 1
ATOM 660 N N . HIS A 1 85 ? -11.892 -4.758 12.699 1.00 91.12 85 HIS A N 1
ATOM 661 C CA . HIS A 1 85 ? -13.080 -4.594 11.859 1.00 91.12 85 HIS A CA 1
ATOM 662 C C . HIS A 1 85 ? -13.302 -5.775 10.896 1.00 91.12 85 HIS A C 1
ATOM 664 O O . HIS A 1 85 ? -14.204 -5.750 10.060 1.00 91.12 85 HIS A O 1
ATOM 670 N N . ARG A 1 86 ? -12.499 -6.847 11.000 1.00 91.38 86 ARG A N 1
ATOM 671 C CA . ARG A 1 86 ? -12.571 -8.015 10.101 1.00 91.38 86 ARG A CA 1
ATOM 672 C C . ARG A 1 86 ? -13.907 -8.756 10.188 1.00 91.38 86 ARG A C 1
ATOM 674 O O . ARG A 1 86 ? -14.344 -9.335 9.198 1.00 91.38 86 ARG A O 1
ATOM 681 N N . THR A 1 87 ? -14.507 -8.795 11.373 1.00 93.25 87 THR A N 1
ATOM 682 C CA . THR A 1 87 ? -15.742 -9.541 11.664 1.00 93.25 87 THR A CA 1
ATOM 683 C C . THR A 1 87 ? -16.970 -8.641 11.731 1.00 93.25 87 THR A C 1
ATOM 685 O O . THR A 1 87 ? -17.991 -9.052 12.274 1.00 93.25 87 THR A O 1
ATOM 688 N N . TRP A 1 88 ? -16.870 -7.405 11.240 1.00 92.62 88 TRP A N 1
ATOM 689 C CA . TRP A 1 88 ? -17.986 -6.472 11.280 1.00 92.62 88 TRP A CA 1
ATOM 690 C C . TRP A 1 88 ? -19.132 -6.913 10.380 1.00 92.62 88 TRP A C 1
ATOM 692 O O . TRP A 1 88 ? -18.915 -7.319 9.233 1.00 92.62 88 TRP A O 1
ATOM 702 N N . THR A 1 89 ? -20.349 -6.811 10.910 1.00 93.50 89 THR A N 1
ATOM 703 C CA . THR A 1 89 ? -21.566 -7.136 10.167 1.00 93.50 89 THR A CA 1
ATOM 704 C C . THR A 1 89 ? -21.949 -5.992 9.223 1.00 93.50 89 THR A C 1
ATOM 706 O O . THR A 1 89 ? -21.518 -4.850 9.416 1.00 93.50 89 THR A O 1
ATOM 709 N N . PRO A 1 90 ? -22.758 -6.259 8.185 1.00 90.44 90 PRO A N 1
ATOM 710 C CA . PRO A 1 90 ? -23.244 -5.215 7.287 1.00 90.44 90 PRO A CA 1
ATOM 711 C C . PRO A 1 90 ? -23.947 -4.065 8.022 1.00 90.44 90 PRO A C 1
ATOM 713 O O . PRO A 1 90 ? -23.690 -2.907 7.700 1.00 90.44 90 PRO A O 1
ATOM 716 N N . GLU A 1 91 ? -24.740 -4.352 9.061 1.00 92.94 91 GLU A N 1
ATOM 717 C CA . GLU A 1 91 ? -25.435 -3.315 9.840 1.00 92.94 91 GLU A CA 1
ATOM 718 C C . GLU A 1 91 ? -24.448 -2.408 10.594 1.00 92.94 91 GLU A C 1
ATOM 720 O O . GLU A 1 91 ? -24.670 -1.205 10.737 1.00 92.94 91 GLU A O 1
ATOM 725 N N . GLN A 1 92 ? -23.317 -2.962 11.046 1.00 87.31 92 GLN A N 1
ATOM 726 C CA . GLN A 1 92 ? -22.256 -2.181 11.684 1.00 87.31 92 GLN A CA 1
ATOM 727 C C . GLN A 1 92 ? -21.567 -1.250 10.682 1.00 87.31 92 GLN A C 1
ATOM 729 O O . GLN A 1 92 ? -21.300 -0.095 11.015 1.00 87.31 92 GLN A O 1
ATOM 734 N N . TRP A 1 93 ? -21.350 -1.695 9.441 1.00 91.25 93 TRP A N 1
ATOM 735 C CA . TRP A 1 93 ? -20.818 -0.836 8.376 1.00 91.25 93 TRP A CA 1
ATOM 736 C C . TRP A 1 93 ? -21.765 0.306 8.006 1.00 91.25 93 TRP A C 1
ATOM 738 O O . TRP A 1 93 ? -21.298 1.413 7.738 1.00 91.25 93 TRP A O 1
ATOM 748 N N . GLU A 1 94 ? -23.077 0.065 8.026 1.00 91.19 94 GLU A N 1
ATOM 749 C CA . GLU A 1 94 ? -24.094 1.090 7.749 1.00 91.19 94 GLU A CA 1
ATOM 750 C C . GLU A 1 94 ? -24.124 2.202 8.803 1.00 91.19 94 GLU A C 1
ATOM 752 O O . GLU A 1 94 ? -24.489 3.337 8.494 1.00 91.19 94 GLU A O 1
ATOM 757 N N . SER A 1 95 ? -23.690 1.901 10.028 1.00 91.88 95 SER A N 1
ATOM 758 C CA . SER A 1 95 ? -23.582 2.895 11.099 1.00 91.88 95 SER A CA 1
ATOM 759 C C . SER A 1 95 ? -22.382 3.843 10.942 1.00 91.88 95 SER A C 1
ATOM 761 O O . SER A 1 95 ? -22.346 4.902 11.573 1.00 91.88 95 SER A O 1
ATOM 763 N N . VAL A 1 96 ? -21.403 3.509 10.090 1.00 90.50 96 VAL A N 1
ATOM 764 C CA . VAL A 1 96 ? -20.196 4.325 9.910 1.00 90.50 96 VAL A CA 1
ATOM 765 C C . VAL A 1 96 ? -20.471 5.506 8.990 1.00 90.50 96 VAL A C 1
ATOM 767 O O . VAL A 1 96 ? -20.759 5.349 7.803 1.00 90.50 96 VAL A O 1
ATOM 770 N N . THR A 1 97 ? -20.288 6.714 9.520 1.00 91.25 97 THR A N 1
ATOM 771 C CA . THR A 1 97 ? -20.296 7.940 8.715 1.00 91.25 97 THR A CA 1
ATOM 772 C C . THR A 1 97 ? -18.875 8.281 8.279 1.00 91.25 97 THR A C 1
ATOM 774 O O . THR A 1 97 ? -18.020 8.593 9.104 1.00 91.25 97 THR A O 1
ATOM 777 N N . TRP A 1 98 ? -18.625 8.231 6.972 1.00 86.50 98 TRP A N 1
ATOM 778 C CA . TRP A 1 98 ? -17.339 8.584 6.372 1.00 86.50 98 TRP A CA 1
ATOM 779 C C . TRP A 1 98 ? -17.326 10.057 5.959 1.00 86.50 98 TRP A C 1
ATOM 781 O O . TRP A 1 98 ? -18.297 10.544 5.381 1.00 86.50 98 TRP A O 1
ATOM 791 N N . SER A 1 99 ? -16.216 10.748 6.216 1.00 90.19 99 SER A N 1
ATOM 792 C CA . SER A 1 99 ? -15.961 12.105 5.728 1.00 90.19 99 SER A CA 1
ATOM 793 C C . SER A 1 99 ? -14.561 12.157 5.127 1.00 90.19 99 SER A C 1
ATOM 795 O O . SER A 1 99 ? -13.604 11.718 5.765 1.00 90.19 99 SER A O 1
ATOM 797 N N . ASP A 1 100 ? -14.452 12.661 3.902 1.00 88.44 100 ASP A N 1
ATOM 798 C CA . ASP A 1 100 ? -13.185 13.001 3.259 1.00 88.44 100 ASP A CA 1
ATOM 799 C C . ASP A 1 100 ? -13.396 14.241 2.383 1.00 88.44 100 ASP A C 1
ATOM 801 O O . ASP A 1 100 ? -14.463 14.409 1.783 1.00 88.44 100 ASP A O 1
ATOM 805 N N . GLU A 1 101 ? -12.393 15.113 2.318 1.00 82.75 101 GLU A N 1
ATOM 806 C CA . GLU A 1 101 ? -12.436 16.335 1.515 1.00 82.75 101 GLU A CA 1
ATOM 807 C C . GLU A 1 101 ? -11.655 16.125 0.210 1.00 82.75 101 GLU A C 1
ATOM 809 O O . GLU A 1 101 ? -10.419 16.108 0.216 1.00 82.75 101 GLU A O 1
ATOM 814 N N . PRO A 1 102 ? -12.331 15.984 -0.947 1.00 79.81 102 PRO A N 1
ATOM 815 C CA . PRO A 1 102 ? -11.623 15.864 -2.206 1.00 79.81 102 PRO A CA 1
ATOM 816 C C . PRO A 1 102 ? -11.062 17.224 -2.632 1.00 79.81 102 PRO A C 1
ATOM 818 O O . PRO A 1 102 ? -11.752 18.244 -2.640 1.00 79.81 102 PRO A O 1
ATOM 821 N N . SER A 1 103 ? -9.815 17.227 -3.100 1.00 74.31 103 SER A N 1
ATOM 822 C CA . SER A 1 103 ? -9.256 18.386 -3.800 1.00 74.31 103 SER A CA 1
ATOM 823 C C . SER A 1 103 ? -9.739 18.400 -5.254 1.00 74.31 103 SER A C 1
ATOM 825 O O . SER A 1 103 ? -9.340 17.574 -6.075 1.00 74.31 103 SER A O 1
ATOM 827 N N . VAL A 1 104 ? -10.622 19.342 -5.592 1.00 75.56 104 VAL A N 1
ATOM 828 C CA . VAL A 1 104 ? -11.124 19.522 -6.963 1.00 75.56 104 VAL A CA 1
ATOM 829 C C . VAL A 1 104 ? -10.138 20.377 -7.759 1.00 75.56 104 VAL A C 1
ATOM 831 O O . 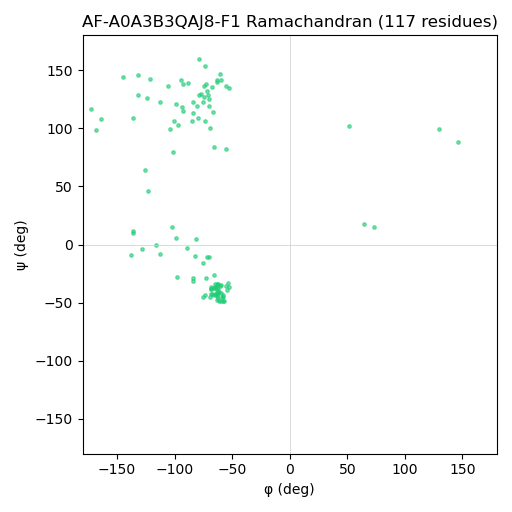VAL A 1 104 ? -9.839 21.507 -7.384 1.00 75.56 104 VAL A O 1
ATOM 834 N N . THR A 1 105 ? -9.637 19.849 -8.878 1.00 72.50 105 THR A N 1
ATOM 835 C CA . THR A 1 105 ? -8.783 20.597 -9.817 1.00 72.50 105 THR A CA 1
ATOM 836 C C . THR A 1 105 ? -9.536 20.802 -11.133 1.00 72.50 105 THR A C 1
ATOM 838 O O . THR A 1 105 ? -9.947 19.831 -11.760 1.00 72.50 105 THR A O 1
ATOM 841 N N . LEU A 1 106 ? -9.715 22.058 -11.555 1.00 70.12 106 LEU A N 1
ATOM 842 C CA . LEU A 1 106 ? -10.584 22.454 -12.679 1.00 70.12 106 LEU A CA 1
ATOM 843 C C . LEU A 1 106 ? -10.056 22.085 -14.081 1.00 70.12 106 LEU A C 1
ATOM 845 O O . LEU A 1 106 ? -10.805 22.160 -15.048 1.00 70.12 106 LEU A O 1
ATOM 849 N N . PHE A 1 107 ? -8.796 21.658 -14.212 1.00 72.25 107 PHE A N 1
ATOM 850 C CA . PHE A 1 107 ? -8.200 21.312 -15.505 1.00 72.25 107 PHE A CA 1
ATOM 851 C C . PHE A 1 107 ? -7.398 20.008 -15.419 1.00 72.25 107 PHE A C 1
ATOM 853 O O . PHE A 1 107 ? -6.314 19.967 -14.839 1.00 72.25 107 PHE A O 1
ATOM 860 N N . LEU A 1 108 ? -7.915 18.941 -16.035 1.00 64.38 108 LEU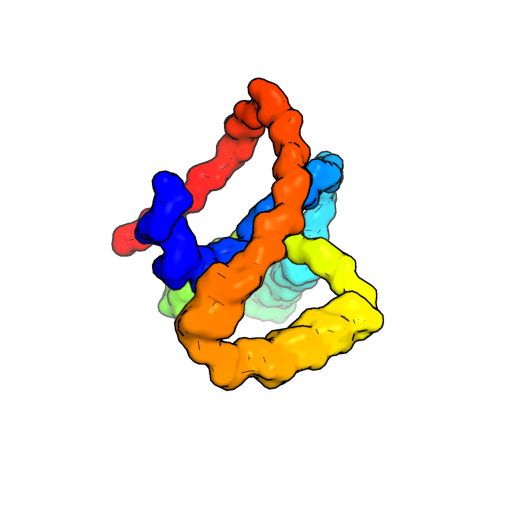 A N 1
ATOM 861 C CA . LEU A 1 108 ? -7.189 17.691 -16.271 1.00 64.38 108 LEU A CA 1
ATOM 862 C C . LEU A 1 108 ? -6.621 17.712 -17.695 1.00 64.38 108 LEU A C 1
ATOM 864 O O . LEU A 1 108 ? -7.339 17.494 -18.667 1.00 64.38 108 LEU A O 1
ATOM 868 N N . GLN A 1 109 ? -5.320 17.969 -17.833 1.00 56.50 109 GLN A N 1
ATOM 869 C CA . GLN A 1 109 ? -4.616 17.744 -19.096 1.00 56.50 109 GLN A CA 1
ATOM 870 C C . GLN A 1 109 ? -4.431 16.232 -19.286 1.00 56.50 109 GLN A C 1
ATOM 872 O O . GLN A 1 109 ? -3.627 15.603 -18.594 1.00 56.50 109 GLN A O 1
ATOM 877 N N . LEU A 1 110 ? -5.203 15.639 -20.201 1.00 52.25 110 LEU A N 1
ATOM 878 C CA . LEU A 1 110 ? -5.087 14.237 -20.606 1.00 52.25 110 LEU A CA 1
ATOM 879 C C . LEU A 1 110 ? -3.749 14.007 -21.322 1.00 52.25 110 LEU A C 1
ATOM 881 O O . LEU A 1 110 ? -3.666 14.018 -22.547 1.00 52.25 110 LEU A O 1
ATOM 885 N N . ASN A 1 111 ? -2.686 13.777 -20.559 1.00 46.84 111 ASN A N 1
ATOM 886 C CA . ASN A 1 111 ? -1.413 13.356 -21.126 1.00 46.84 111 ASN A CA 1
ATOM 887 C C . ASN A 1 111 ? -1.429 11.837 -21.293 1.00 46.84 111 ASN A C 1
ATOM 889 O O . ASN A 1 111 ? -1.395 11.070 -20.329 1.00 46.84 111 ASN A O 1
ATOM 893 N N . GLY A 1 112 ? -1.549 11.443 -22.560 1.00 49.78 112 GLY A N 1
ATOM 894 C CA . GLY A 1 112 ? -1.872 10.108 -23.024 1.00 49.78 112 GLY A CA 1
ATOM 895 C C . GLY A 1 112 ? -1.002 8.986 -22.468 1.00 49.78 112 GLY A C 1
ATOM 896 O O . GLY A 1 112 ? 0.227 9.048 -22.460 1.00 49.78 112 GLY A O 1
ATOM 897 N N . ARG A 1 113 ? -1.696 7.919 -22.072 1.00 52.22 113 ARG A N 1
ATOM 898 C CA . ARG A 1 113 ? -1.367 6.505 -22.292 1.00 52.22 113 ARG A CA 1
ATOM 899 C C . ARG A 1 113 ? -2.610 5.706 -21.918 1.00 52.22 113 ARG A C 1
ATOM 901 O O . ARG A 1 113 ? -2.874 5.471 -20.744 1.00 52.22 113 ARG A O 1
ATOM 908 N N . VAL A 1 114 ? -3.384 5.337 -22.932 1.00 49.00 114 VAL A N 1
ATOM 909 C CA . VAL A 1 114 ? -4.531 4.437 -22.786 1.00 49.00 114 VAL A CA 1
ATOM 910 C C . VAL A 1 114 ? -3.982 3.018 -22.586 1.00 49.00 114 VAL A C 1
ATOM 912 O O . VAL A 1 114 ? -3.133 2.596 -23.377 1.00 49.00 114 VAL A O 1
ATOM 915 N N . PRO A 1 115 ? -4.383 2.280 -21.536 1.00 51.53 115 PRO A N 1
ATOM 916 C CA . PRO A 1 115 ? -4.014 0.879 -21.399 1.00 51.53 115 PRO A CA 1
ATOM 917 C C . PRO A 1 115 ? -4.692 0.080 -22.516 1.00 51.53 115 PRO A C 1
ATOM 919 O O . PRO A 1 115 ? -5.913 -0.010 -22.578 1.00 51.53 115 PRO A O 1
ATOM 922 N N . VAL A 1 116 ? -3.885 -0.475 -23.417 1.00 47.25 116 VAL A N 1
ATOM 923 C CA . VAL A 1 116 ? -4.350 -1.394 -24.458 1.00 47.25 116 VAL A CA 1
ATOM 924 C C . VAL A 1 116 ? -4.414 -2.786 -23.833 1.00 47.25 116 VAL A C 1
ATOM 926 O O . VAL A 1 116 ? -3.380 -3.339 -23.451 1.00 47.25 116 VAL A O 1
ATOM 929 N N . CYS A 1 117 ? -5.615 -3.335 -23.679 1.00 36.75 117 CYS A N 1
ATOM 930 C CA . CYS A 1 117 ? -5.794 -4.747 -23.355 1.00 36.75 117 CYS A CA 1
ATOM 931 C C . CYS A 1 117 ? -5.609 -5.564 -24.646 1.00 36.75 117 CYS A C 1
ATOM 933 O O . CYS A 1 117 ? -6.227 -5.213 -25.652 1.00 36.75 117 CYS A O 1
ATOM 935 N N . PRO A 1 118 ? -4.766 -6.610 -24.673 1.00 46.19 118 PRO A N 1
ATOM 936 C CA . PRO A 1 118 ? -4.783 -7.569 -25.772 1.00 46.19 118 PRO A CA 1
ATOM 937 C C . PRO A 1 118 ? -6.037 -8.456 -25.674 1.00 46.19 118 PRO A C 1
ATOM 939 O O . PRO A 1 118 ? -6.410 -8.849 -24.568 1.00 46.19 118 PRO A O 1
ATOM 942 N N . ASN A 1 119 ? -6.667 -8.714 -26.828 1.00 39.44 119 ASN A N 1
ATOM 943 C CA . ASN A 1 119 ? -7.700 -9.744 -27.019 1.00 39.44 119 ASN A CA 1
ATOM 944 C C . ASN A 1 119 ? -7.135 -11.148 -26.799 1.00 39.44 119 ASN A C 1
ATOM 946 O O . ASN A 1 119 ? -5.948 -11.354 -27.151 1.00 39.44 119 ASN A O 1
#

Organism: NCBI:txid1676925